Protein AF-A0A531KHL0-F1 (afdb_monomer)

Radius of gyration: 15.51 Å; Cα contacts (8 Å, |Δi|>4): 80; chains: 1; bounding box: 41×24×31 Å

Structure (mmCIF, N/CA/C/O backbone):
data_AF-A0A531KHL0-F1
#
_entry.id   AF-A0A531KHL0-F1
#
loop_
_atom_site.group_PDB
_atom_site.id
_atom_site.type_symbol
_atom_site.lab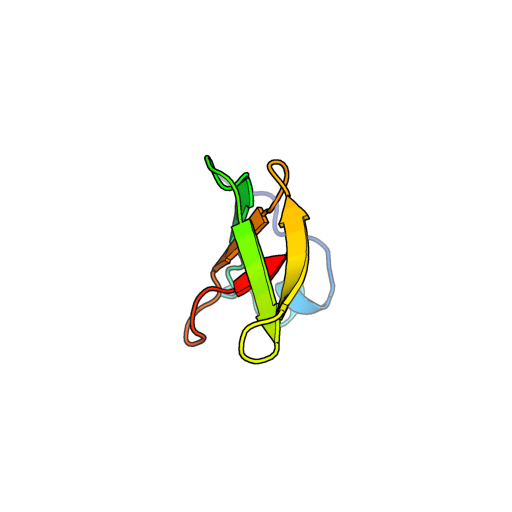el_atom_id
_atom_site.label_alt_id
_atom_site.label_comp_id
_atom_site.label_asym_id
_atom_site.label_entity_id
_atom_site.label_seq_id
_atom_site.pdbx_PDB_ins_code
_atom_site.Cartn_x
_atom_site.Cartn_y
_atom_site.Cartn_z
_atom_site.occupancy
_atom_site.B_iso_or_equiv
_atom_site.auth_seq_id
_atom_site.auth_comp_id
_atom_site.auth_asym_id
_atom_site.auth_atom_id
_atom_site.pdbx_PDB_model_num
ATOM 1 N N . MET A 1 1 ? 21.058 8.031 -18.387 1.00 40.44 1 MET A N 1
ATOM 2 C CA . MET A 1 1 ? 21.489 7.426 -17.112 1.00 40.44 1 MET A CA 1
ATOM 3 C C . MET A 1 1 ? 21.075 5.973 -17.163 1.00 40.44 1 MET A C 1
ATOM 5 O O . MET A 1 1 ? 19.880 5.726 -17.263 1.00 40.44 1 MET A O 1
ATOM 9 N N . ASP A 1 2 ? 22.032 5.048 -17.165 1.00 53.91 2 ASP A N 1
ATOM 10 C CA . ASP A 1 2 ? 21.753 3.618 -17.034 1.00 53.91 2 ASP A CA 1
ATOM 11 C C . ASP A 1 2 ? 21.159 3.365 -15.647 1.00 53.91 2 ASP A C 1
ATOM 13 O O . ASP A 1 2 ? 21.857 3.365 -14.632 1.00 53.91 2 ASP A O 1
ATOM 17 N N . GLN A 1 3 ? 19.834 3.244 -15.588 1.00 61.00 3 GLN A N 1
ATOM 18 C CA . GLN A 1 3 ? 19.149 2.795 -14.388 1.00 61.00 3 GLN A CA 1
ATOM 19 C C . GLN A 1 3 ? 19.577 1.343 -14.167 1.00 61.00 3 GLN A C 1
ATOM 21 O O . GLN A 1 3 ? 19.330 0.496 -15.024 1.00 61.00 3 GLN A O 1
ATOM 26 N N . ILE A 1 4 ? 20.258 1.055 -13.052 1.00 65.44 4 ILE A N 1
ATOM 27 C CA . ILE A 1 4 ? 20.604 -0.321 -12.67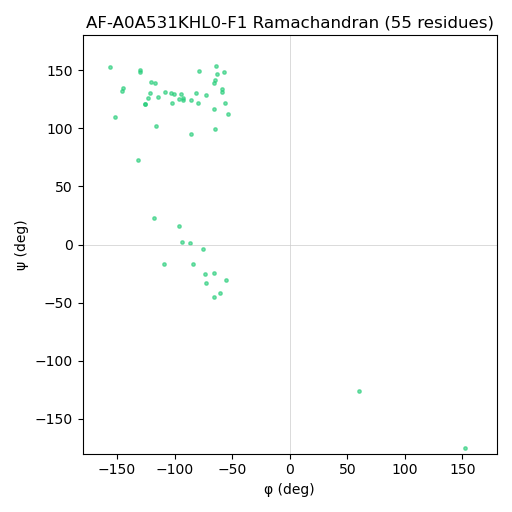5 1.00 65.44 4 ILE A CA 1
ATOM 28 C C . ILE A 1 4 ? 19.299 -1.119 -12.678 1.00 65.44 4 ILE A C 1
ATOM 30 O O . ILE A 1 4 ? 18.401 -0.849 -11.877 1.00 65.44 4 ILE A O 1
ATOM 34 N N . ALA A 1 5 ? 19.176 -2.058 -13.618 1.00 69.00 5 ALA A N 1
ATOM 35 C CA . ALA A 1 5 ? 17.983 -2.875 -13.752 1.00 69.00 5 ALA A CA 1
ATOM 36 C C . ALA A 1 5 ? 17.749 -3.630 -12.439 1.00 69.00 5 ALA A C 1
ATOM 38 O O . ALA A 1 5 ? 18.674 -4.227 -11.883 1.00 69.00 5 ALA A O 1
ATOM 39 N N . ASN A 1 6 ? 16.518 -3.585 -11.926 1.00 72.75 6 ASN A N 1
ATOM 40 C CA . ASN A 1 6 ? 16.168 -4.286 -10.697 1.00 72.75 6 ASN A CA 1
ATOM 41 C C . ASN A 1 6 ? 16.501 -5.785 -10.859 1.00 72.75 6 ASN A C 1
ATOM 43 O O . ASN A 1 6 ? 15.969 -6.424 -11.771 1.00 72.75 6 ASN A O 1
ATOM 47 N N . PRO A 1 7 ? 17.357 -6.364 -9.994 1.00 84.06 7 PRO A N 1
ATOM 48 C CA . PRO A 1 7 ? 17.891 -7.705 -10.206 1.00 84.06 7 PRO A CA 1
ATOM 49 C C . PRO A 1 7 ? 16.881 -8.814 -9.901 1.00 84.06 7 PRO A C 1
ATOM 51 O O . PRO A 1 7 ? 17.200 -9.987 -10.088 1.00 84.06 7 PRO A O 1
ATOM 54 N N . SER A 1 8 ? 15.681 -8.493 -9.406 1.00 84.69 8 SER A N 1
ATOM 55 C CA . SER A 1 8 ? 14.706 -9.534 -9.096 1.00 84.69 8 SER A CA 1
ATOM 56 C C . SER A 1 8 ? 14.254 -10.265 -10.379 1.00 84.69 8 SER A C 1
ATOM 58 O O . SER A 1 8 ? 14.013 -9.619 -11.407 1.00 84.69 8 SER A O 1
ATOM 60 N N . PRO A 1 9 ? 14.056 -11.596 -10.333 1.00 89.31 9 PRO A N 1
ATOM 61 C CA . PRO A 1 9 ? 13.659 -12.380 -11.506 1.00 89.31 9 PRO A CA 1
ATOM 62 C C . PRO A 1 9 ? 12.378 -11.885 -12.194 1.00 89.31 9 PRO A C 1
ATOM 64 O O . PRO A 1 9 ? 12.227 -12.024 -13.406 1.00 89.31 9 PRO A O 1
ATOM 67 N N . GLY A 1 10 ? 11.448 -11.297 -11.434 1.00 86.50 10 GLY A N 1
ATOM 68 C CA . GLY A 1 10 ? 10.204 -10.742 -11.969 1.00 86.50 10 GLY A CA 1
ATOM 69 C C . GLY A 1 10 ? 10.432 -9.539 -12.885 1.00 86.50 10 GLY A C 1
ATOM 70 O O . GLY A 1 10 ? 9.871 -9.506 -13.981 1.00 86.50 10 GLY A O 1
ATOM 71 N N . PHE A 1 11 ? 11.291 -8.598 -12.477 1.00 87.69 11 PHE A N 1
ATOM 72 C CA . PHE A 1 11 ? 11.661 -7.436 -13.296 1.00 87.69 11 PHE A CA 1
ATOM 73 C C . PHE A 1 11 ? 12.585 -7.822 -14.459 1.00 87.69 11 PHE A C 1
ATOM 75 O O . PHE A 1 11 ? 12.437 -7.278 -15.546 1.00 87.69 11 PHE A O 1
ATOM 82 N N . GLN A 1 12 ? 13.458 -8.823 -14.292 1.00 87.44 12 GLN A N 1
ATOM 83 C CA . GLN A 1 12 ? 14.248 -9.368 -15.409 1.00 87.44 12 GLN A CA 1
ATOM 84 C C . GLN A 1 12 ? 13.357 -9.955 -16.515 1.00 87.44 12 GLN A C 1
ATOM 86 O O . GLN A 1 12 ? 13.606 -9.735 -17.697 1.00 87.44 12 GLN A O 1
ATOM 91 N N . ARG A 1 13 ? 12.296 -10.682 -16.135 1.00 89.56 13 ARG A N 1
ATOM 92 C CA . ARG A 1 13 ? 11.307 -11.232 -17.080 1.00 89.56 13 ARG A CA 1
ATOM 93 C C . ARG A 1 13 ? 10.378 -10.167 -17.665 1.00 89.56 13 ARG A C 1
ATOM 95 O O . ARG A 1 13 ? 9.843 -10.373 -18.747 1.00 89.56 13 ARG A O 1
ATOM 102 N N . ASN A 1 14 ? 10.172 -9.056 -16.957 1.00 87.62 14 ASN A N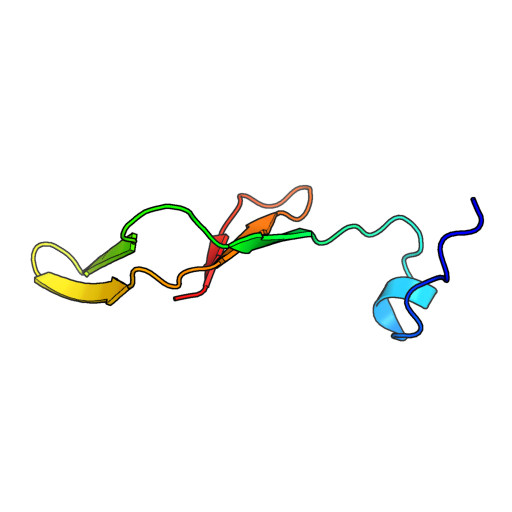 1
ATOM 103 C CA . ASN A 1 14 ? 9.258 -7.983 -17.344 1.00 87.62 14 ASN A CA 1
ATOM 104 C C . ASN A 1 14 ? 9.967 -6.622 -17.225 1.00 87.62 14 ASN A C 1
ATOM 106 O O . ASN A 1 14 ? 9.670 -5.858 -16.305 1.00 87.62 14 ASN A O 1
ATOM 110 N N . PRO A 1 15 ? 10.899 -6.296 -18.135 1.00 85.31 15 PRO A N 1
ATOM 111 C CA . PRO A 1 15 ? 11.770 -5.126 -17.989 1.00 85.31 15 PRO A CA 1
ATOM 112 C C . PRO A 1 15 ? 11.019 -3.789 -18.049 1.00 85.31 15 PRO A C 1
ATOM 114 O O . PRO A 1 15 ? 11.483 -2.801 -17.493 1.00 85.31 15 PRO A O 1
ATOM 117 N N . GLY A 1 16 ? 9.844 -3.754 -18.687 1.00 85.88 16 GLY A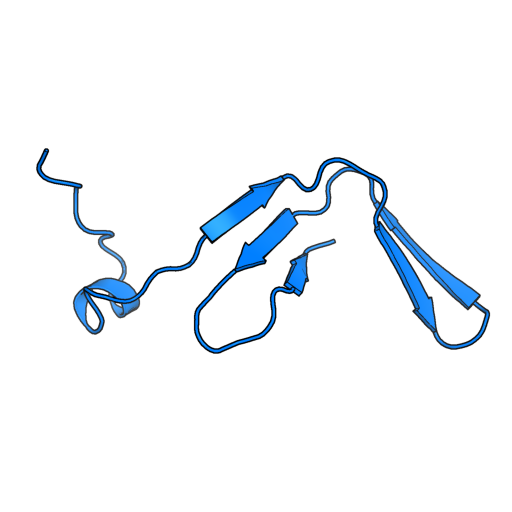 N 1
ATOM 118 C CA . GLY A 1 16 ? 8.957 -2.585 -18.703 1.00 85.88 16 GLY A CA 1
ATOM 119 C C . GLY A 1 16 ? 7.989 -2.512 -17.518 1.00 85.88 16 GLY A C 1
ATOM 120 O O . GLY A 1 16 ? 7.148 -1.615 -17.477 1.00 85.88 16 GLY A O 1
ATOM 121 N N . LYS A 1 17 ? 8.041 -3.465 -16.577 1.00 88.44 17 LYS A N 1
ATOM 122 C CA . LYS A 1 17 ? 7.164 -3.458 -15.406 1.00 88.44 17 LYS A CA 1
ATOM 123 C C . LYS A 1 17 ? 7.616 -2.367 -14.445 1.00 88.44 17 LYS A C 1
ATOM 125 O O . LYS A 1 17 ? 8.776 -2.328 -14.049 1.00 88.44 17 LYS A O 1
ATOM 130 N N . VAL A 1 18 ? 6.679 -1.519 -14.036 1.00 90.31 18 VAL A 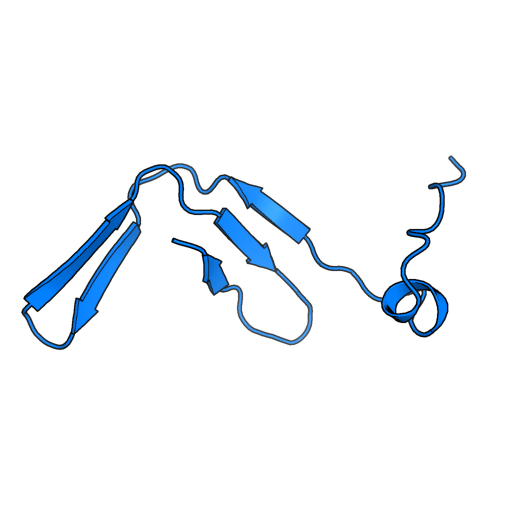N 1
ATOM 131 C CA . VAL A 1 18 ? 6.920 -0.438 -13.078 1.00 90.31 18 VAL A CA 1
ATOM 132 C C . VAL A 1 18 ? 5.963 -0.606 -11.908 1.00 90.31 18 VAL A C 1
ATOM 134 O O . VAL A 1 18 ? 4.753 -0.717 -12.104 1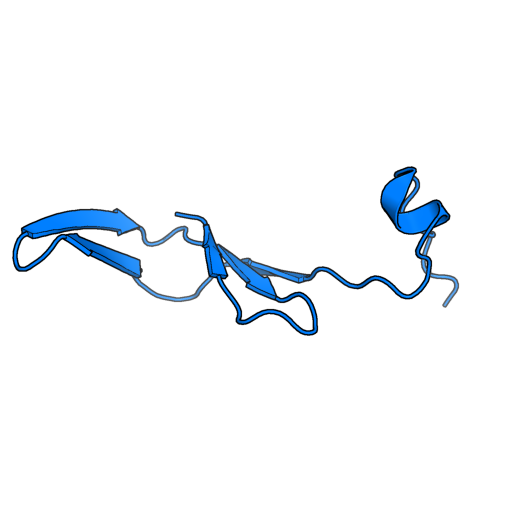.00 90.31 18 VAL A O 1
ATOM 137 N N . ILE A 1 19 ? 6.529 -0.643 -10.704 1.00 93.25 19 ILE A N 1
ATOM 138 C CA . ILE A 1 19 ? 5.800 -0.595 -9.438 1.00 93.25 19 ILE A CA 1
ATOM 139 C C . ILE A 1 19 ? 6.408 0.555 -8.650 1.00 93.25 19 ILE A C 1
ATOM 141 O O . ILE A 1 19 ? 7.609 0.541 -8.366 1.00 93.25 19 ILE A O 1
ATOM 145 N N . THR A 1 20 ? 5.586 1.533 -8.298 1.00 95.19 20 THR A N 1
ATOM 146 C CA . THR A 1 20 ? 6.005 2.674 -7.484 1.00 95.19 20 THR A CA 1
ATOM 147 C C . THR A 1 20 ? 5.384 2.531 -6.107 1.00 95.19 20 THR A C 1
ATOM 149 O O . THR A 1 20 ? 4.191 2.261 -5.989 1.00 95.19 20 THR A O 1
ATOM 152 N N . ILE A 1 21 ? 6.200 2.686 -5.064 1.00 96.81 21 ILE A N 1
ATOM 153 C CA . ILE A 1 21 ? 5.747 2.712 -3.674 1.00 96.81 21 ILE A CA 1
ATOM 154 C C . ILE A 1 21 ? 6.258 4.000 -3.047 1.00 96.81 21 ILE A C 1
ATOM 156 O O . ILE A 1 21 ? 7.468 4.214 -2.967 1.00 96.81 21 ILE A O 1
ATOM 160 N N . GLU A 1 22 ? 5.343 4.824 -2.561 1.00 98.06 22 GLU A N 1
ATOM 161 C CA . GLU A 1 22 ? 5.652 6.112 -1.945 1.00 98.06 22 GLU A CA 1
ATOM 162 C C . GLU A 1 22 ? 4.947 6.262 -0.588 1.00 98.06 22 GLU A C 1
ATOM 164 O O . GLU A 1 22 ? 3.889 5.662 -0.373 1.00 98.06 22 GLU A O 1
ATOM 169 N N . PRO A 1 23 ? 5.514 7.018 0.370 1.00 98.31 23 PRO A N 1
ATOM 170 C CA . PRO A 1 23 ? 4.797 7.380 1.588 1.00 98.31 23 PRO A CA 1
ATOM 171 C C . PRO A 1 23 ? 3.522 8.159 1.251 1.00 98.31 23 PRO A C 1
ATOM 173 O O . PRO A 1 23 ? 3.564 9.108 0.471 1.00 98.31 23 PRO A O 1
ATOM 176 N N . TYR A 1 24 ? 2.400 7.803 1.872 1.00 98.00 24 TYR A N 1
A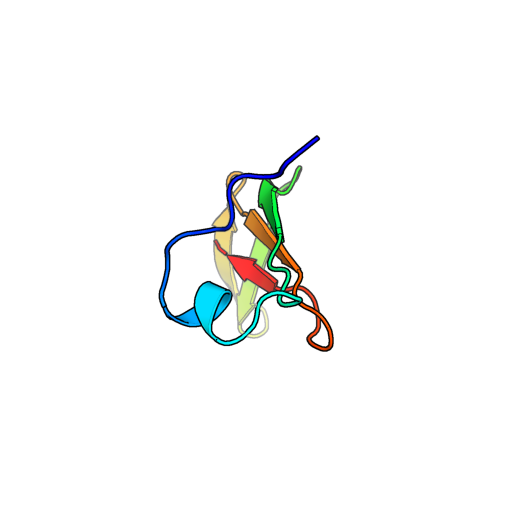TOM 177 C CA . TYR A 1 24 ? 1.186 8.602 1.767 1.00 98.00 24 TYR A CA 1
ATOM 178 C C . TYR A 1 24 ? 1.196 9.720 2.809 1.00 98.00 24 TYR A C 1
ATOM 180 O O . TYR A 1 24 ? 1.319 9.466 4.008 1.00 98.00 24 TYR A O 1
ATOM 188 N N . ILE A 1 25 ? 1.043 10.963 2.354 1.00 97.44 25 ILE A N 1
ATOM 189 C CA . ILE A 1 25 ? 0.974 12.126 3.241 1.00 97.44 25 ILE A CA 1
ATOM 190 C C . ILE A 1 25 ? -0.470 12.309 3.709 1.00 97.44 25 ILE A C 1
ATOM 192 O O . ILE A 1 25 ? -1.296 12.910 3.027 1.00 97.44 25 ILE A O 1
ATOM 196 N N . GLY A 1 26 ? -0.773 11.767 4.885 1.00 96.94 26 GLY A N 1
ATOM 197 C CA . GLY A 1 26 ? -2.090 11.855 5.505 1.00 96.94 26 GLY A CA 1
ATOM 198 C C . GLY A 1 26 ? -2.370 10.668 6.417 1.00 96.94 26 GLY A C 1
ATOM 199 O O . GLY A 1 26 ? -1.517 9.809 6.633 1.00 96.94 26 GLY A O 1
ATOM 200 N N . THR A 1 27 ? -3.590 10.610 6.943 1.00 98.00 27 THR A N 1
ATOM 201 C CA . THR A 1 27 ? -4.064 9.474 7.739 1.00 98.00 27 THR A CA 1
ATOM 202 C C . THR A 1 27 ? -4.964 8.602 6.879 1.00 98.00 27 THR A C 1
ATOM 204 O O . THR A 1 27 ? -5.992 9.069 6.389 1.00 98.00 27 THR A O 1
ATOM 207 N N . VAL A 1 28 ? -4.615 7.328 6.724 1.00 98.19 28 VAL A N 1
ATOM 208 C CA . VAL A 1 28 ? -5.507 6.338 6.113 1.00 98.19 28 VAL A CA 1
ATOM 209 C C . VAL A 1 28 ? -6.302 5.663 7.218 1.00 98.19 28 VAL A C 1
ATOM 211 O O . VAL A 1 28 ? -5.722 5.148 8.171 1.00 98.19 28 VAL A O 1
ATOM 214 N N . THR A 1 29 ? -7.629 5.672 7.091 1.00 98.19 29 THR A N 1
ATOM 215 C CA . THR A 1 29 ? -8.553 5.014 8.023 1.00 98.19 29 THR A CA 1
ATOM 216 C C . THR A 1 29 ? -9.275 3.883 7.302 1.00 98.19 29 THR A C 1
ATOM 218 O O . THR A 1 29 ? -9.873 4.109 6.251 1.00 98.19 29 THR A O 1
ATOM 221 N N . VAL A 1 30 ? -9.244 2.676 7.866 1.00 97.94 30 VAL A N 1
ATOM 222 C CA . VAL A 1 30 ? -9.933 1.499 7.318 1.00 97.94 30 VAL A CA 1
ATOM 223 C C . VAL A 1 30 ? -11.232 1.283 8.078 1.00 97.94 30 VAL A C 1
ATOM 225 O O . VAL A 1 30 ? -11.227 1.229 9.312 1.00 97.94 30 VAL A O 1
ATOM 228 N N . ARG A 1 31 ? -12.339 1.135 7.346 1.00 98.31 31 ARG A N 1
ATOM 229 C CA . ARG A 1 31 ? -13.666 0.878 7.914 1.00 98.31 31 ARG A CA 1
ATOM 230 C C . ARG A 1 31 ? -14.24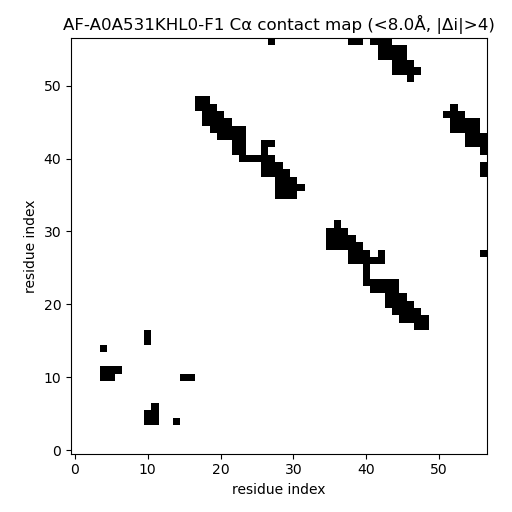5 -0.432 7.393 1.00 98.31 31 ARG A C 1
ATOM 232 O O . ARG A 1 31 ? -14.120 -0.735 6.210 1.00 98.31 31 ARG A O 1
ATOM 239 N N . ALA A 1 32 ? -14.899 -1.176 8.279 1.00 97.81 32 ALA A N 1
ATOM 240 C CA . ALA A 1 32 ? -15.737 -2.321 7.944 1.00 97.81 32 ALA A CA 1
ATOM 241 C C . ALA A 1 32 ? -17.178 -1.986 8.355 1.00 97.81 32 ALA A C 1
ATOM 243 O O . ALA A 1 32 ? -17.512 -1.975 9.542 1.00 97.81 32 ALA A O 1
ATOM 244 N N . GLY A 1 33 ? -18.012 -1.628 7.374 1.00 97.25 33 GLY A N 1
ATOM 245 C CA . GLY A 1 33 ? -19.283 -0.956 7.648 1.00 97.25 33 GLY A CA 1
ATOM 246 C C . GLY A 1 33 ? -19.037 0.370 8.372 1.00 97.25 33 GLY A C 1
ATOM 247 O O . GLY A 1 33 ? -18.228 1.184 7.928 1.00 97.25 33 GLY A O 1
ATOM 248 N N . GLU A 1 34 ? -19.680 0.561 9.523 1.00 97.12 34 GLU A N 1
ATOM 249 C CA . GLU A 1 34 ? -19.507 1.774 10.331 1.00 97.12 34 GLU A CA 1
ATOM 250 C C . GLU A 1 34 ? -18.287 1.740 11.264 1.00 97.12 34 GLU A C 1
ATOM 252 O O . GLU A 1 34 ? -17.831 2.796 11.712 1.00 97.12 34 GLU A O 1
ATOM 257 N N . ALA A 1 35 ? -17.715 0.562 11.532 1.00 98.19 35 ALA A N 1
ATOM 258 C CA . ALA A 1 35 ? -16.619 0.404 12.484 1.00 98.19 35 ALA A CA 1
ATOM 259 C C . ALA A 1 35 ? -15.259 0.762 11.864 1.00 98.19 35 ALA A C 1
ATOM 261 O O . ALA A 1 35 ? -14.904 0.256 10.800 1.00 98.19 35 ALA A O 1
ATOM 262 N N . VAL A 1 36 ? -14.469 1.595 12.550 1.00 98.19 36 VAL A N 1
ATOM 263 C CA . VAL A 1 36 ? -13.054 1.832 12.216 1.00 98.19 36 VAL A CA 1
ATOM 264 C C . VAL A 1 36 ? -12.219 0.681 12.774 1.00 98.19 36 VAL A C 1
ATOM 266 O O . VAL A 1 36 ? -12.230 0.453 13.981 1.00 98.19 36 VAL A O 1
ATOM 269 N N . ILE A 1 37 ? -11.488 -0.024 11.908 1.00 98.12 37 ILE A N 1
ATOM 270 C CA . ILE A 1 37 ? -10.675 -1.194 12.289 1.00 98.12 37 ILE A CA 1
ATOM 271 C C . ILE A 1 37 ? -9.165 -0.936 12.229 1.00 98.12 37 ILE A C 1
ATOM 273 O O . ILE A 1 37 ? -8.398 -1.688 12.823 1.00 98.12 37 ILE A O 1
ATOM 277 N N . ALA A 1 38 ? -8.727 0.123 11.541 1.00 98.12 38 ALA A N 1
ATOM 278 C CA . ALA A 1 38 ? -7.332 0.559 11.528 1.00 98.12 38 ALA A CA 1
ATOM 279 C C . ALA A 1 38 ? -7.214 2.049 11.178 1.00 98.12 38 ALA A C 1
ATOM 281 O O . ALA A 1 38 ? -8.056 2.601 10.467 1.00 98.12 38 ALA A O 1
ATOM 282 N N . SER A 1 39 ? -6.146 2.688 11.655 1.00 98.00 39 SER A N 1
ATOM 283 C CA . SER A 1 39 ? -5.762 4.056 11.299 1.00 98.00 39 SER A CA 1
ATOM 284 C C . SER A 1 39 ? -4.239 4.169 11.284 1.00 98.00 39 SER A C 1
ATOM 286 O O . SER A 1 39 ? -3.581 3.695 12.212 1.00 98.00 39 SER A O 1
ATOM 288 N N . SER A 1 40 ? -3.668 4.761 10.234 1.00 98.38 40 SER A N 1
ATOM 289 C CA . SER A 1 40 ? -2.215 4.904 10.089 1.00 98.38 40 SER A CA 1
ATOM 290 C C . SER A 1 40 ? -1.836 6.214 9.416 1.00 98.38 40 SER A C 1
ATOM 292 O O . SER A 1 40 ? -2.381 6.575 8.374 1.00 98.38 40 SER A O 1
ATOM 294 N N . THR A 1 41 ? -0.836 6.885 9.983 1.00 98.38 41 THR A N 1
ATOM 295 C CA . THR A 1 41 ? -0.128 8.030 9.386 1.00 98.38 41 THR A CA 1
ATOM 296 C C . THR A 1 41 ? 1.133 7.611 8.626 1.00 98.38 41 THR A C 1
ATOM 298 O O . THR A 1 41 ? 1.876 8.456 8.137 1.00 98.38 41 THR A O 1
ATOM 301 N N . ARG A 1 42 ? 1.419 6.302 8.559 1.00 98.12 42 ARG A N 1
ATOM 302 C CA . ARG A 1 42 ? 2.614 5.732 7.909 1.00 98.12 42 ARG A CA 1
ATOM 303 C C . ARG A 1 42 ? 2.252 4.813 6.743 1.00 98.12 42 ARG A C 1
ATOM 305 O O . ARG A 1 42 ? 3.032 3.928 6.392 1.00 98.12 42 ARG A O 1
ATOM 312 N N . ALA A 1 43 ? 1.062 5.002 6.179 1.00 98.38 43 ALA A N 1
ATOM 313 C CA . ALA A 1 43 ? 0.621 4.239 5.027 1.00 98.38 43 ALA A CA 1
ATOM 314 C C . ALA A 1 43 ? 1.514 4.521 3.809 1.00 98.38 43 ALA A C 1
ATOM 316 O O . ALA A 1 43 ? 2.116 5.592 3.685 1.00 98.38 43 ALA A O 1
ATOM 317 N N . LYS A 1 44 ? 1.585 3.556 2.897 1.00 98.69 44 LYS A N 1
ATOM 318 C CA . LYS A 1 44 ? 2.268 3.685 1.607 1.00 98.69 44 LYS A CA 1
ATOM 319 C C . LYS A 1 44 ? 1.259 3.533 0.480 1.00 98.69 44 LYS A C 1
ATOM 321 O O . LYS A 1 44 ? 0.401 2.656 0.557 1.00 98.69 44 LYS A O 1
ATOM 326 N N . LEU A 1 45 ? 1.376 4.352 -0.556 1.00 98.38 45 LEU A N 1
ATOM 327 C CA . LEU A 1 45 ? 0.611 4.214 -1.790 1.00 98.38 45 LEU A CA 1
ATOM 328 C C . LEU A 1 45 ? 1.426 3.380 -2.782 1.00 98.38 45 LEU A C 1
ATOM 330 O O . LEU A 1 45 ? 2.572 3.720 -3.073 1.00 98.38 45 LEU A O 1
ATOM 334 N N . LEU A 1 46 ? 0.841 2.293 -3.281 1.00 98.31 46 LEU A N 1
ATOM 335 C CA . LEU A 1 46 ? 1.388 1.500 -4.379 1.00 98.31 46 LEU A CA 1
ATOM 336 C C . LEU A 1 46 ? 0.632 1.828 -5.666 1.00 98.31 46 LEU A C 1
ATOM 338 O O . LEU A 1 46 ? -0.598 1.766 -5.697 1.00 98.31 46 LEU A O 1
ATOM 342 N N . THR A 1 47 ? 1.369 2.119 -6.734 1.00 97.94 47 THR A N 1
ATOM 343 C CA . THR A 1 47 ? 0.838 2.273 -8.094 1.00 97.94 47 THR A CA 1
ATOM 344 C C . THR A 1 47 ? 1.503 1.288 -9.054 1.00 97.94 47 THR A C 1
ATOM 346 O O . THR A 1 47 ? 2.727 1.160 -9.104 1.00 97.94 47 THR A O 1
ATOM 349 N N . GLU A 1 48 ? 0.676 0.580 -9.825 1.00 95.62 48 GLU A N 1
ATOM 350 C CA . GLU A 1 48 ? 1.103 -0.420 -10.806 1.00 95.62 48 GLU A CA 1
ATOM 351 C C . GLU A 1 48 ? 0.068 -0.500 -11.937 1.00 95.62 48 GLU A C 1
ATOM 353 O O . GLU A 1 48 ? -1.033 -1.004 -11.744 1.00 95.62 48 GLU A O 1
ATOM 358 N N . SER A 1 49 ? 0.410 -0.038 -13.142 1.00 90.44 49 SER A N 1
ATOM 359 C CA . SER A 1 49 ? -0.504 -0.131 -14.290 1.00 90.44 49 SER A CA 1
ATOM 360 C C . SER A 1 49 ? -0.745 -1.598 -14.700 1.00 90.44 49 SER A C 1
ATOM 362 O O . SER A 1 49 ? 0.216 -2.384 -14.731 1.00 90.44 49 SER A O 1
ATOM 364 N N . PRO A 1 50 ? -1.990 -1.994 -15.043 1.00 92.62 50 PRO A N 1
ATOM 365 C CA . PRO A 1 50 ? -3.211 -1.179 -15.172 1.00 92.62 50 PRO A CA 1
ATOM 366 C C . PRO A 1 50 ? -4.115 -1.193 -13.923 1.00 92.62 50 PRO A C 1
ATOM 368 O O . PRO A 1 50 ? -5.300 -0.871 -14.012 1.00 92.62 50 PRO A O 1
ATOM 371 N N . TYR A 1 51 ? -3.602 -1.624 -12.774 1.00 95.25 51 TYR A N 1
ATOM 372 C CA . TYR A 1 51 ? -4.399 -1.787 -11.566 1.00 95.25 51 TYR A CA 1
ATOM 373 C C . TYR A 1 51 ? -4.656 -0.442 -10.870 1.00 95.25 51 TYR A C 1
ATOM 375 O O . TYR A 1 51 ? -3.813 0.460 -10.926 1.00 95.25 51 TYR A O 1
ATOM 383 N N . P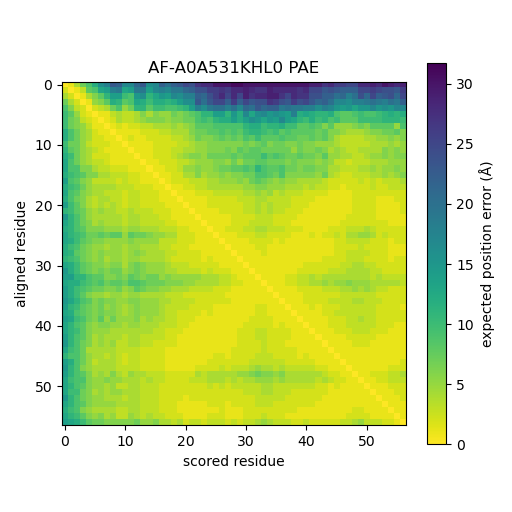RO A 1 52 ? -5.802 -0.292 -10.180 1.00 97.38 52 PRO A N 1
ATOM 384 C CA . PRO A 1 52 ? -6.016 0.834 -9.283 1.00 97.38 52 PRO A CA 1
ATOM 385 C C . PRO A 1 52 ? -4.933 0.892 -8.204 1.00 97.38 52 PRO A C 1
ATOM 387 O O . PRO A 1 52 ? -4.434 -0.139 -7.751 1.00 97.38 52 PRO A O 1
ATOM 390 N N . ALA A 1 53 ? -4.599 2.103 -7.768 1.00 97.38 53 ALA A N 1
ATOM 391 C CA . ALA A 1 53 ? -3.656 2.293 -6.678 1.00 97.38 53 ALA A CA 1
ATOM 392 C C . ALA A 1 53 ? -4.196 1.697 -5.366 1.00 97.38 53 ALA A C 1
ATOM 394 O O . ALA A 1 53 ? -5.403 1.736 -5.108 1.00 97.38 53 ALA A O 1
ATOM 395 N N . VAL A 1 54 ? -3.304 1.174 -4.524 1.00 98.00 54 VAL A N 1
ATOM 396 C CA . VAL A 1 54 ? -3.667 0.540 -3.246 1.00 98.00 54 VAL A CA 1
ATOM 397 C C . VAL A 1 54 ? -2.837 1.089 -2.091 1.00 98.00 54 VAL A C 1
ATOM 399 O O . VAL A 1 54 ? -1.672 1.444 -2.262 1.00 98.00 54 VAL A O 1
ATOM 402 N N . PHE A 1 55 ? -3.432 1.136 -0.897 1.00 98.25 55 PHE A N 1
ATOM 403 C CA . PHE A 1 55 ? -2.738 1.522 0.329 1.00 98.25 55 PHE A CA 1
ATOM 404 C C . PHE A 1 55 ? -2.224 0.295 1.083 1.00 98.25 55 PHE A C 1
ATOM 406 O O . PHE A 1 55 ? -2.989 -0.619 1.381 1.00 98.25 55 PHE A O 1
ATOM 413 N N . TYR A 1 56 ? -0.944 0.314 1.447 1.00 97.69 56 TYR A N 1
ATOM 414 C CA . TYR A 1 56 ? -0.366 -0.571 2.457 1.00 97.69 56 TYR A CA 1
ATOM 415 C C . TYR A 1 56 ? -0.349 0.166 3.789 1.00 97.69 56 TYR A C 1
ATOM 417 O O . TYR A 1 56 ? 0.173 1.280 3.866 1.00 97.69 56 TYR A O 1
ATOM 425 N N . ILE A 1 57 ? -0.940 -0.439 4.816 1.00 94.38 57 ILE A N 1
ATOM 426 C CA . ILE A 1 57 ? -1.242 0.191 6.107 1.00 94.38 57 ILE A CA 1
ATOM 427 C C . ILE A 1 57 ? -0.597 -0.613 7.227 1.00 94.38 57 ILE A C 1
ATOM 429 O O . ILE A 1 57 ? -0.646 -1.860 7.141 1.00 94.38 57 ILE A O 1
#

Solvent-accessible surface area (backbone atoms only — not comparable to full-atom values): 3712 Å² total; per-residue (Å²): 129,88,71,80,71,63,84,50,71,68,38,66,76,33,77,86,66,63,76,48,76,44,79,39,94,52,73,53,72,42,63,62,85,91,46,75,79,48,74,33,67,77,22,28,40,36,42,38,87,94,53,81,68,45,76,50,118

Nearest PDB structures (foldseek):
  3djm-assembly5_E  TM=9.227E-01  e=3.671E-01  Cereibacter sphaeroides 2.4.1
  6a4s-assembly1_B  TM=4.643E-01  e=7.219E+00  Salmonella enterica subsp. enterica serovar Typhimurium str. LT2
  1yb3-assembly1_A  TM=4.646E-01  e=5.603E+00  Pyrococcus furiosus
  1gx3-assembly2_B  TM=2.430E-01  e=7.219E+00  Mycolicibacterium smegmatis

Sequence (57 aa):
MDQIANPSPGFQRNPGKVITIEPYIGTVTVRAGEAVIASSTRAKLLTESPYPAVFYI

Secondary structure (DSSP, 8-state):
-------SHHHHH-TT---EEEE-SS-EEEEETTEEEEEESS-EEEEETTEEEEEE-

pLDDT: mean 91.23, std 11.95, range [40.44, 98.69]

Foldseek 3Di:
DPDPQDPDPVCVVVVVWDKDKAFDQDKDWDDDVPDTPDIDRGWIWIDTPPDDIDIDD

Mean predicted aligned error: 5.06 Å